Protein AF-A0A3C7W7J6-F1 (afdb_monomer_lite)

Secondary structure (DSSP, 8-state):
----TTS---EEE--GGGS--TTSS--SSHHHHHHHHHHHHTT--EEE----S---GGGTT-TTS-S-SSPPPGGGS-HHHHHHTTSS-HHHHHTSPP--SSS--HHHHHHHHHHHHHHHHHHHHHS---HHHHHHHHHHHHHHHHHHHHHHHHHH--S-GGG--

Structure (mmCIF, N/CA/C/O backbone):
data_AF-A0A3C7W7J6-F1
#
_entry.id   AF-A0A3C7W7J6-F1
#
loop_
_atom_site.group_PDB
_atom_site.id
_atom_site.type_symbol
_atom_site.label_atom_id
_atom_site.label_alt_id
_atom_site.label_comp_id
_atom_site.label_asym_id
_atom_site.label_entity_id
_atom_site.label_seq_id
_atom_site.pdbx_PDB_ins_code
_atom_site.Cartn_x
_atom_site.Cartn_y
_atom_site.Cartn_z
_atom_site.occupancy
_atom_site.B_iso_or_equiv
_atom_site.auth_seq_id
_atom_site.auth_comp_id
_atom_site.auth_asym_id
_atom_site.auth_atom_id
_atom_site.pdbx_PDB_model_num
ATOM 1 N N . MET A 1 1 ? -25.867 -0.445 1.121 1.00 46.78 1 MET A N 1
ATOM 2 C CA . MET A 1 1 ? -26.270 0.416 2.254 1.00 46.78 1 MET A CA 1
ATOM 3 C C . MET A 1 1 ? -26.277 1.854 1.756 1.00 46.78 1 MET A C 1
ATOM 5 O O . MET A 1 1 ? -25.215 2.422 1.562 1.00 46.78 1 MET A O 1
ATOM 9 N N . HIS A 1 2 ? -27.448 2.387 1.417 1.00 53.62 2 HIS A N 1
ATOM 10 C CA . HIS A 1 2 ? -27.607 3.786 1.016 1.00 53.62 2 HIS A CA 1
ATOM 11 C C . HIS A 1 2 ? -27.695 4.598 2.310 1.00 53.62 2 HIS A C 1
ATOM 13 O O . HIS A 1 2 ? -28.608 4.350 3.093 1.00 53.62 2 HIS A O 1
ATOM 19 N N . ILE A 1 3 ? -26.719 5.462 2.596 1.00 57.44 3 ILE A N 1
ATOM 20 C CA . ILE A 1 3 ? -26.813 6.387 3.732 1.00 57.44 3 ILE A CA 1
ATOM 21 C C . ILE A 1 3 ? -27.551 7.615 3.201 1.00 57.44 3 ILE A C 1
ATOM 23 O O . ILE A 1 3 ? -26.987 8.311 2.354 1.00 57.44 3 ILE A O 1
ATOM 27 N N . PRO A 1 4 ? -28.798 7.873 3.626 1.00 61.75 4 PRO A N 1
ATOM 28 C CA . PRO A 1 4 ? -29.495 9.083 3.227 1.00 61.75 4 PRO A CA 1
ATOM 29 C C . PRO A 1 4 ? -28.665 10.282 3.691 1.00 61.75 4 PRO A C 1
ATOM 31 O O . PRO A 1 4 ? -28.288 10.361 4.861 1.00 61.75 4 PRO A O 1
ATOM 34 N N . LEU A 1 5 ? -28.391 11.227 2.791 1.00 66.12 5 LEU A N 1
ATOM 35 C CA . LEU A 1 5 ? -27.679 12.481 3.100 1.00 66.12 5 LEU A CA 1
ATOM 36 C C . LEU A 1 5 ? -28.458 13.395 4.073 1.00 66.12 5 LEU A C 1
ATOM 38 O O . LEU A 1 5 ? -28.013 14.491 4.398 1.00 66.12 5 LEU A O 1
ATOM 42 N N . GLU A 1 6 ? -29.625 12.940 4.518 1.00 73.75 6 GLU A N 1
ATOM 43 C CA . GLU A 1 6 ? -30.561 13.610 5.416 1.00 73.75 6 GLU A CA 1
ATOM 44 C C . GLU A 1 6 ? -30.134 13.485 6.893 1.00 73.75 6 GLU A C 1
ATOM 46 O O . GLU A 1 6 ? -30.484 14.326 7.722 1.00 73.75 6 GLU A O 1
ATOM 51 N N . ASP A 1 7 ? -29.312 12.482 7.222 1.00 84.88 7 ASP A N 1
ATOM 52 C CA . ASP A 1 7 ? -28.781 12.267 8.567 1.00 84.88 7 ASP A CA 1
ATOM 53 C C . ASP A 1 7 ? -27.535 13.124 8.841 1.00 84.88 7 ASP A C 1
ATOM 55 O O . ASP A 1 7 ? -26.533 13.065 8.122 1.00 84.88 7 ASP A O 1
ATOM 59 N N . ARG A 1 8 ? -27.525 13.840 9.974 1.00 90.50 8 ARG A N 1
ATOM 60 C CA . ARG A 1 8 ? -26.301 14.483 10.479 1.00 90.50 8 ARG A CA 1
ATOM 61 C C . ARG A 1 8 ? -25.228 13.428 10.753 1.00 90.50 8 ARG A C 1
ATOM 63 O O . ARG A 1 8 ? -25.444 12.485 11.514 1.00 90.50 8 ARG A O 1
ATOM 70 N N . ALA A 1 9 ? -24.042 13.647 10.203 1.00 92.38 9 ALA A N 1
ATOM 71 C CA . ALA A 1 9 ? -22.903 12.756 10.353 1.00 92.38 9 ALA A CA 1
ATOM 72 C C . ALA A 1 9 ? -21.600 13.548 10.513 1.00 92.38 9 ALA A C 1
ATOM 74 O O . ALA A 1 9 ? -21.488 14.689 10.066 1.00 92.38 9 ALA A O 1
ATOM 75 N N . SER A 1 10 ? -20.614 12.928 11.156 1.00 95.31 10 SER A N 1
ATOM 76 C CA . SER A 1 10 ? -19.256 13.451 11.297 1.00 95.31 10 SER A CA 1
ATOM 77 C C . SER A 1 10 ? -18.241 12.367 10.952 1.00 95.31 10 SER A C 1
ATOM 79 O O . SER A 1 10 ? -18.557 11.172 10.942 1.00 95.31 10 SER A O 1
ATOM 81 N N . GLY A 1 11 ? -17.019 12.788 10.656 1.00 96.56 11 GLY A N 1
ATOM 82 C CA . GLY A 1 11 ? -15.937 11.890 10.304 1.00 96.56 11 GLY A CA 1
ATOM 83 C C . GLY A 1 11 ? -14.574 12.532 10.469 1.00 96.56 11 GLY A C 1
ATOM 84 O O . GLY A 1 11 ? -14.464 13.716 10.787 1.00 96.56 11 GLY A O 1
ATOM 85 N N . VAL A 1 12 ? -13.542 11.730 10.236 1.00 98.31 12 VAL A N 1
ATOM 86 C CA . VAL A 1 12 ? -12.142 12.152 10.303 1.00 98.31 12 VAL A CA 1
ATOM 87 C C . VAL A 1 12 ? -11.491 11.963 8.940 1.00 98.31 12 VAL A C 1
ATOM 89 O O . VAL A 1 12 ? -11.636 10.910 8.321 1.00 98.31 12 VAL A O 1
ATOM 92 N N . LEU A 1 13 ? -10.750 12.977 8.497 1.00 98.50 13 LEU A N 1
ATOM 93 C CA . LEU A 1 13 ? -9.794 12.862 7.401 1.00 98.50 13 LEU A CA 1
ATOM 94 C C . LEU A 1 13 ? -8.435 12.474 7.986 1.00 98.50 13 LEU A C 1
ATOM 96 O O . LEU A 1 13 ? -7.827 13.260 8.710 1.00 98.50 13 LEU A O 1
ATOM 100 N N . LEU A 1 14 ? -7.966 11.270 7.673 1.00 98.31 14 LEU A N 1
ATOM 101 C CA . LEU A 1 14 ? -6.629 10.807 8.041 1.00 98.31 14 LEU A CA 1
ATOM 102 C C . LEU A 1 14 ? -6.167 9.789 7.004 1.00 98.31 14 LEU A C 1
ATOM 104 O 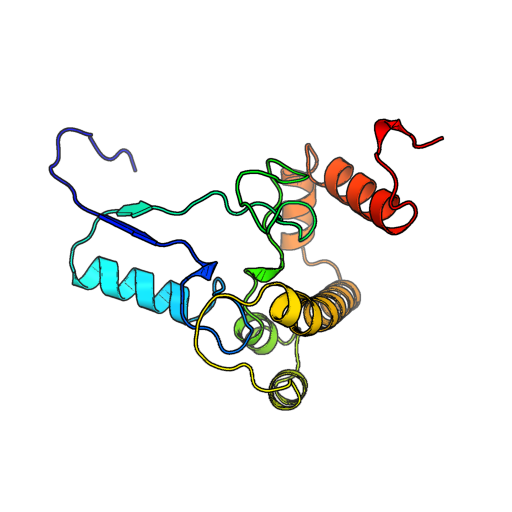O . LEU A 1 14 ? -6.805 8.754 6.843 1.00 98.31 14 LEU A O 1
ATOM 108 N N . HIS A 1 15 ? -5.070 10.059 6.303 1.00 98.44 15 HIS A N 1
ATOM 109 C CA . HIS A 1 15 ? -4.544 9.087 5.350 1.00 98.44 15 HIS A CA 1
ATOM 110 C C . HIS A 1 15 ? -3.866 7.910 6.065 1.00 98.44 15 HIS A C 1
ATOM 112 O O . HIS A 1 15 ? -3.303 8.084 7.146 1.00 98.44 15 HIS A O 1
ATOM 118 N N . ILE A 1 16 ? -3.873 6.727 5.439 1.00 98.38 16 ILE A N 1
ATOM 119 C CA . ILE A 1 16 ? -3.282 5.501 6.002 1.00 98.38 16 ILE A CA 1
ATOM 120 C C . ILE A 1 16 ? -1.801 5.701 6.332 1.00 98.38 16 ILE A C 1
ATOM 122 O O . ILE A 1 16 ? -1.353 5.309 7.401 1.00 98.38 16 ILE A O 1
ATOM 126 N N . THR A 1 17 ? -1.064 6.415 5.479 1.00 97.69 17 THR A N 1
ATOM 127 C CA . THR A 1 17 ? 0.371 6.689 5.678 1.00 97.69 17 THR A CA 1
ATOM 128 C C . THR A 1 17 ? 0.678 7.525 6.922 1.00 97.69 17 THR A C 1
ATOM 130 O O . THR A 1 17 ? 1.831 7.576 7.339 1.00 97.69 17 THR A O 1
ATOM 133 N N . SER A 1 18 ? -0.321 8.196 7.506 1.00 97.19 18 SER A N 1
ATOM 134 C CA . SER A 1 18 ? -0.189 8.981 8.739 1.00 97.19 18 SER A CA 1
ATOM 135 C C . SER A 1 18 ? -0.406 8.156 10.008 1.00 97.19 18 SER A C 1
ATOM 137 O O . SER A 1 18 ? -0.257 8.689 11.107 1.00 97.19 18 SER A O 1
ATOM 139 N N . LEU A 1 19 ? -0.796 6.886 9.881 1.00 97.00 19 LEU A N 1
ATOM 140 C CA . LEU A 1 19 ? -0.891 5.982 11.019 1.00 97.00 19 LEU A CA 1
ATOM 141 C C . LEU A 1 19 ? 0.513 5.610 11.515 1.00 97.00 19 LEU A C 1
ATOM 143 O O . LEU A 1 19 ? 1.439 5.510 10.706 1.00 97.00 19 LEU A O 1
ATOM 147 N N . PRO A 1 20 ? 0.682 5.387 12.829 1.00 94.56 20 PRO A N 1
ATOM 148 C CA . PRO A 1 20 ? 1.947 4.906 13.362 1.00 94.56 20 PRO A CA 1
ATOM 149 C C . PRO A 1 20 ? 2.272 3.539 12.755 1.00 94.56 20 PRO A C 1
ATOM 151 O O . PRO A 1 20 ? 1.392 2.689 12.630 1.00 94.56 20 PRO A O 1
ATOM 154 N N . SER A 1 21 ? 3.525 3.324 12.372 1.00 91.75 21 SER A N 1
ATOM 155 C CA . SER A 1 21 ? 3.998 2.037 11.865 1.00 91.75 21 SER A CA 1
ATOM 156 C C . SER A 1 21 ? 5.507 1.918 12.071 1.00 91.75 21 SER A C 1
ATOM 158 O O . SER A 1 21 ? 6.220 2.900 11.843 1.00 91.75 21 SER A O 1
ATOM 160 N N . PRO A 1 22 ? 6.016 0.734 12.456 1.00 92.31 22 PRO A N 1
ATOM 161 C CA . PRO A 1 22 ? 7.452 0.488 12.552 1.00 92.31 22 PRO A CA 1
ATOM 162 C C . PRO A 1 22 ? 8.116 0.326 11.171 1.00 92.31 22 PRO A C 1
ATOM 164 O O . PRO A 1 22 ? 9.329 0.154 11.089 1.00 92.31 22 PRO A O 1
ATOM 167 N N . TRP A 1 23 ? 7.346 0.396 10.078 1.00 95.06 23 TRP A N 1
ATOM 168 C CA . TRP A 1 23 ? 7.804 0.134 8.709 1.00 95.06 23 TRP A CA 1
ATOM 169 C C . TRP A 1 23 ? 8.010 1.410 7.875 1.00 95.06 23 TRP A C 1
ATOM 171 O O . TRP A 1 23 ? 8.013 1.362 6.645 1.00 95.06 23 TRP A O 1
ATOM 181 N N . GLY A 1 24 ? 8.156 2.562 8.537 1.00 95.06 24 GLY A N 1
ATOM 182 C CA . GLY A 1 24 ? 8.423 3.878 7.937 1.00 95.06 24 GLY A CA 1
ATOM 183 C C . GLY A 1 24 ? 7.205 4.626 7.402 1.00 95.06 24 GLY A C 1
ATOM 184 O O . GLY A 1 24 ? 7.190 5.855 7.437 1.00 95.06 24 GLY A O 1
ATOM 185 N N . VAL A 1 25 ? 6.157 3.919 6.978 1.00 96.75 25 VAL A N 1
ATOM 186 C CA . VAL A 1 25 ? 4.857 4.511 6.630 1.00 96.75 25 VAL A CA 1
ATOM 187 C C . VAL A 1 25 ? 3.722 3.674 7.201 1.00 96.75 25 VAL A C 1
ATOM 189 O O . VAL A 1 25 ? 3.821 2.447 7.251 1.00 96.75 25 VAL A O 1
ATOM 192 N N . GLY A 1 26 ? 2.638 4.338 7.608 1.00 97.81 26 GLY A N 1
ATOM 193 C CA . GLY A 1 26 ? 1.415 3.659 8.024 1.00 97.81 26 GLY A CA 1
ATOM 194 C C . GLY A 1 26 ? 0.861 2.737 6.933 1.00 97.81 26 GLY A C 1
ATOM 195 O O . GLY A 1 26 ? 0.977 3.025 5.740 1.00 97.81 26 GLY A O 1
ATOM 196 N N . ASP A 1 27 ? 0.258 1.629 7.352 1.00 98.06 27 ASP A N 1
ATOM 197 C CA . ASP A 1 27 ? -0.251 0.568 6.482 1.00 98.06 27 ASP A CA 1
ATOM 198 C C . ASP A 1 27 ? -1.638 0.080 6.925 1.00 98.06 27 ASP A C 1
ATOM 200 O O . ASP A 1 27 ? -2.231 0.590 7.879 1.00 98.06 27 ASP A O 1
ATOM 204 N N . LEU A 1 28 ? -2.186 -0.882 6.184 1.00 98.31 28 LEU A N 1
ATOM 205 C CA . LEU A 1 28 ? -3.518 -1.454 6.385 1.00 98.31 28 LEU A CA 1
ATOM 206 C C . LEU A 1 28 ? -3.561 -2.550 7.468 1.00 98.31 28 LEU A C 1
ATOM 208 O O . LEU A 1 28 ? -4.519 -3.322 7.519 1.00 98.31 28 LEU A O 1
ATOM 212 N N . GLY A 1 29 ? -2.557 -2.600 8.347 1.00 97.81 29 GLY A N 1
ATOM 213 C CA . GLY A 1 29 ? -2.470 -3.557 9.444 1.00 97.81 29 GLY A CA 1
ATOM 214 C C . GLY A 1 29 ? -3.258 -3.156 10.690 1.00 97.81 29 GLY A C 1
ATOM 215 O O . GLY A 1 29 ? -4.305 -2.496 10.655 1.00 97.81 29 GLY A O 1
ATOM 216 N N . GLU A 1 30 ? -2.733 -3.556 11.848 1.00 97.50 30 GLU A N 1
ATOM 217 C CA . GLU A 1 30 ? -3.422 -3.407 13.130 1.00 97.50 30 GLU A CA 1
ATOM 218 C C . GLU A 1 30 ? -3.719 -1.948 13.495 1.00 97.50 30 GLU A C 1
ATOM 220 O O . GLU A 1 30 ? -4.779 -1.658 14.047 1.00 97.50 30 GLU A O 1
ATOM 225 N N . GLN A 1 31 ? -2.849 -1.002 13.136 1.00 97.94 31 GLN A N 1
ATOM 226 C CA . GLN A 1 31 ? -3.077 0.414 13.440 1.00 97.94 31 GLN A CA 1
ATOM 227 C C . GLN A 1 31 ? -4.239 1.004 12.628 1.00 97.94 31 GLN A C 1
ATOM 229 O O . GLN A 1 31 ? -5.010 1.806 13.162 1.00 97.94 31 GLN A O 1
ATOM 234 N N . ALA A 1 32 ? -4.456 0.552 11.386 1.00 98.31 32 ALA A N 1
ATOM 235 C CA . ALA A 1 32 ? -5.631 0.932 10.599 1.00 98.31 32 ALA A CA 1
ATOM 236 C C . ALA A 1 32 ? -6.919 0.347 11.193 1.00 98.31 32 ALA A C 1
ATOM 238 O O . ALA A 1 32 ? -7.913 1.062 11.359 1.00 98.31 32 ALA A O 1
ATOM 239 N N . ARG A 1 33 ? -6.892 -0.928 11.604 1.00 98.38 33 ARG A N 1
ATOM 240 C CA . ARG A 1 33 ? -8.026 -1.564 12.296 1.00 98.38 33 ARG A CA 1
ATOM 241 C C . ARG A 1 33 ? -8.320 -0.891 13.639 1.00 98.38 33 ARG A C 1
ATOM 243 O O . ARG A 1 33 ? -9.482 -0.649 13.968 1.00 98.38 33 ARG A O 1
ATOM 250 N N . ALA A 1 34 ? -7.289 -0.527 14.399 1.00 98.38 34 ALA A N 1
ATOM 251 C CA . ALA A 1 34 ? -7.419 0.210 15.650 1.00 98.38 34 ALA A CA 1
ATOM 252 C C . ALA A 1 34 ? -8.009 1.609 15.431 1.00 98.38 34 ALA A C 1
ATOM 254 O O . ALA A 1 34 ? -8.887 2.015 16.194 1.00 98.38 34 ALA A O 1
ATOM 255 N N . MET A 1 35 ? -7.596 2.322 14.377 1.00 98.25 35 MET A N 1
ATOM 256 C CA . MET A 1 35 ? -8.188 3.603 13.986 1.00 98.25 35 MET A CA 1
ATOM 257 C C . MET A 1 35 ? -9.681 3.454 13.673 1.00 98.25 35 MET A C 1
ATOM 259 O O . MET A 1 35 ? -10.495 4.184 14.237 1.00 98.25 35 MET A O 1
ATOM 263 N N . ALA A 1 36 ? -10.067 2.460 12.867 1.00 98.12 36 ALA A N 1
ATOM 264 C CA . ALA A 1 36 ? -11.472 2.191 12.562 1.00 98.12 36 ALA A CA 1
ATOM 265 C C . ALA A 1 36 ? -12.299 1.904 13.831 1.00 98.12 36 ALA A C 1
ATOM 267 O O . ALA A 1 36 ? -13.380 2.470 14.014 1.00 98.12 36 ALA A O 1
ATOM 268 N N . ARG A 1 37 ? -11.767 1.098 14.765 1.00 98.44 37 ARG A N 1
ATOM 269 C CA . ARG A 1 37 ? -12.416 0.844 16.065 1.00 98.44 37 ARG A CA 1
ATOM 270 C C . ARG A 1 37 ? -12.542 2.115 16.912 1.00 98.44 37 ARG A C 1
ATOM 272 O O . ARG A 1 37 ? -13.593 2.333 17.512 1.00 98.44 37 ARG A O 1
ATOM 279 N N . ARG A 1 38 ? -11.517 2.977 16.939 1.00 98.31 38 ARG A N 1
ATOM 280 C CA . ARG A 1 38 ? -11.551 4.274 17.647 1.00 98.31 38 ARG A CA 1
ATOM 281 C C . ARG A 1 38 ? -12.603 5.212 17.061 1.00 98.31 38 ARG A C 1
ATOM 283 O O . ARG A 1 38 ? -13.349 5.823 17.820 1.00 98.31 38 ARG A O 1
ATOM 290 N N . LEU A 1 39 ? -12.701 5.290 15.735 1.00 98.12 39 LEU A N 1
ATOM 291 C CA . LEU A 1 39 ? -13.732 6.074 15.054 1.00 98.12 39 LEU A CA 1
ATOM 292 C C . LEU A 1 39 ? -15.137 5.573 15.402 1.00 98.12 39 LEU A C 1
ATOM 294 O O . LEU A 1 39 ? -15.987 6.379 15.782 1.00 98.12 39 LEU A O 1
ATOM 298 N N . GLY A 1 40 ? -15.351 4.254 15.376 1.00 97.62 40 GLY A N 1
ATOM 299 C CA . GLY A 1 40 ? -16.612 3.638 15.792 1.00 97.62 40 GLY A CA 1
ATOM 300 C C . GLY A 1 40 ? -16.970 3.947 17.250 1.00 97.62 40 GLY A C 1
ATOM 301 O O . GLY A 1 40 ? -18.086 4.386 17.532 1.00 97.62 40 GLY A O 1
ATOM 302 N N . ALA A 1 41 ? -16.014 3.812 18.174 1.00 98.31 41 ALA A N 1
ATOM 303 C CA . ALA A 1 41 ? -16.203 4.152 19.587 1.00 98.31 41 ALA A CA 1
ATOM 304 C C . ALA A 1 41 ? -16.527 5.644 19.796 1.00 98.31 41 ALA A C 1
ATOM 306 O O . ALA A 1 41 ? -17.365 5.992 20.627 1.00 98.31 41 ALA A O 1
ATOM 307 N N . ALA A 1 42 ? -15.923 6.522 18.993 1.00 97.69 42 ALA A N 1
ATOM 308 C CA . ALA A 1 42 ? -16.191 7.958 18.973 1.00 97.69 42 ALA A CA 1
ATOM 309 C C . ALA A 1 42 ? -17.437 8.347 18.151 1.00 97.69 42 ALA A C 1
ATOM 311 O O . ALA A 1 42 ? -17.676 9.538 17.935 1.00 97.69 42 ALA A O 1
ATOM 312 N N . ARG A 1 43 ? -18.222 7.365 17.677 1.00 96.00 43 ARG A N 1
ATOM 313 C CA . ARG A 1 43 ? -19.422 7.540 16.838 1.00 96.00 43 ARG A CA 1
ATOM 314 C C . ARG A 1 43 ? -19.182 8.364 15.566 1.00 96.00 43 ARG A C 1
ATOM 316 O O . ARG A 1 43 ? -20.109 8.983 15.044 1.00 96.00 43 ARG A O 1
ATOM 323 N N . GLN A 1 44 ? -17.951 8.361 15.059 1.00 96.75 44 GLN A N 1
ATOM 324 C CA . GLN A 1 44 ? -17.637 8.916 13.748 1.00 96.75 44 GLN A CA 1
ATOM 325 C C . GLN A 1 44 ? -18.169 7.958 12.681 1.00 96.75 44 GLN A C 1
ATOM 327 O O . GLN A 1 44 ? -17.887 6.762 12.722 1.00 96.75 44 GLN A O 1
ATOM 332 N N . ARG A 1 45 ? -18.964 8.478 11.741 1.00 94.25 45 ARG A N 1
ATOM 333 C CA . ARG A 1 45 ? -19.580 7.681 10.668 1.00 94.25 45 ARG A CA 1
ATOM 334 C C . ARG A 1 45 ? -18.674 7.542 9.447 1.00 94.25 45 ARG A C 1
ATOM 336 O O . ARG A 1 45 ? -18.816 6.573 8.711 1.00 94.25 45 ARG A O 1
ATOM 343 N N . TYR A 1 46 ? -17.762 8.492 9.236 1.00 96.00 46 TYR A N 1
ATOM 344 C CA . TYR A 1 46 ? -16.884 8.508 8.067 1.00 96.00 46 TYR A CA 1
ATOM 345 C C . TYR A 1 46 ? -15.405 8.520 8.445 1.00 96.00 46 TYR A C 1
ATOM 347 O O . TYR A 1 46 ? -14.974 9.240 9.348 1.00 96.00 46 TYR A O 1
ATOM 355 N N . TRP A 1 47 ? -14.624 7.761 7.683 1.00 98.12 47 TRP A N 1
ATOM 356 C CA . TRP A 1 47 ? -13.178 7.888 7.601 1.00 98.12 47 TRP A CA 1
ATOM 357 C C . TRP A 1 47 ? -12.833 8.254 6.164 1.00 98.12 47 TRP A C 1
ATOM 359 O O . TRP A 1 47 ? -12.994 7.444 5.255 1.00 98.12 47 TRP A O 1
ATOM 369 N N . GLN A 1 48 ? -12.413 9.495 5.954 1.00 98.38 48 GLN A N 1
ATOM 370 C CA . GLN A 1 48 ? -11.959 9.947 4.651 1.00 98.38 48 GLN A CA 1
ATOM 371 C C . GLN A 1 48 ? -10.452 9.718 4.523 1.00 98.38 48 GLN A C 1
ATOM 373 O O . GLN A 1 48 ? -9.684 10.024 5.440 1.00 98.38 48 GLN A O 1
ATOM 378 N N . VAL A 1 49 ? -10.040 9.220 3.360 1.00 98.44 49 VAL A N 1
ATOM 379 C CA . VAL A 1 49 ? -8.641 9.031 2.968 1.00 98.44 49 VAL A CA 1
ATOM 380 C C . VAL A 1 49 ? -8.367 9.770 1.655 1.00 98.44 49 VAL A C 1
ATOM 382 O O . VAL A 1 49 ? -9.284 10.062 0.887 1.00 98.44 49 VAL A O 1
ATOM 385 N N . LEU A 1 50 ? -7.099 10.104 1.424 1.00 98.31 50 LEU A N 1
ATOM 386 C CA . LEU A 1 50 ? -6.572 10.494 0.110 1.00 98.31 50 LEU A CA 1
ATOM 387 C C . LEU A 1 50 ? -6.530 9.265 -0.831 1.00 98.31 50 LEU A C 1
ATOM 389 O O . LEU A 1 50 ? -6.770 8.148 -0.361 1.00 98.31 50 LEU A O 1
ATOM 393 N N . PRO A 1 51 ? -6.238 9.433 -2.137 1.00 98.19 51 PRO A N 1
ATOM 394 C CA . PRO A 1 51 ? -6.106 8.298 -3.048 1.00 98.19 51 PRO A CA 1
ATOM 395 C C . PRO A 1 51 ? -5.074 7.272 -2.563 1.00 98.19 51 PRO A C 1
ATOM 397 O O . PRO A 1 51 ? -4.006 7.632 -2.073 1.00 98.19 51 PRO A O 1
ATOM 400 N N . LEU A 1 52 ? -5.395 5.988 -2.729 1.00 98.12 52 LEU A N 1
ATOM 401 C CA . LEU A 1 52 ? -4.573 4.864 -2.263 1.00 98.12 52 LEU A CA 1
ATOM 402 C C . LEU A 1 52 ? -3.609 4.347 -3.338 1.00 98.12 52 LEU A C 1
ATOM 404 O O . LEU A 1 52 ? -3.022 3.277 -3.179 1.00 98.12 52 LEU A O 1
ATOM 408 N N . ASN A 1 53 ? -3.483 5.069 -4.448 1.00 97.88 53 ASN A N 1
ATOM 409 C CA . ASN A 1 53 ? -2.729 4.634 -5.613 1.00 97.88 53 ASN A CA 1
ATOM 410 C C . ASN A 1 53 ? -1.206 4.696 -5.383 1.00 97.88 53 ASN A C 1
ATOM 412 O O . ASN A 1 53 ? -0.750 5.435 -4.503 1.00 97.88 53 ASN A O 1
ATOM 416 N N . PRO A 1 54 ? -0.396 3.938 -6.153 1.00 96.50 54 PRO A N 1
ATOM 417 C CA . PRO A 1 54 ? 1.058 3.975 -6.054 1.00 96.50 54 PRO A CA 1
ATOM 418 C C . PRO A 1 54 ? 1.608 5.393 -6.156 1.00 96.50 54 PRO A C 1
ATOM 420 O O . PRO A 1 54 ? 1.201 6.162 -7.027 1.00 96.50 54 PRO A O 1
ATOM 423 N N . THR A 1 55 ? 2.564 5.711 -5.294 1.00 96.06 55 THR A N 1
ATOM 424 C CA . THR A 1 55 ? 3.278 6.989 -5.286 1.00 96.06 55 THR A CA 1
ATOM 425 C C . THR A 1 5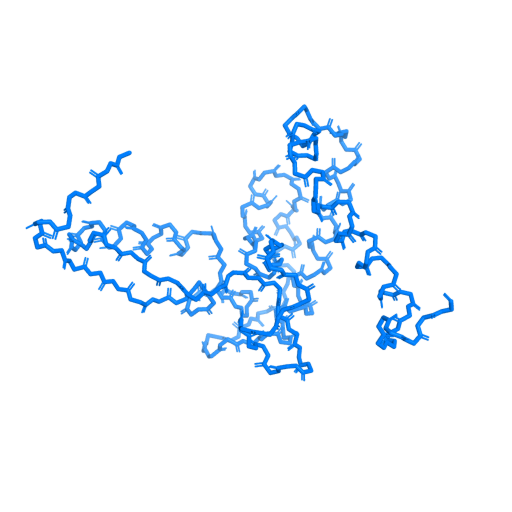5 ? 4.721 6.797 -5.746 1.00 96.06 55 THR A C 1
ATOM 427 O O . THR A 1 55 ? 5.217 5.671 -5.837 1.00 96.06 55 THR A O 1
ATOM 430 N N . SER A 1 56 ? 5.405 7.893 -6.074 1.00 91.75 56 SER A N 1
ATOM 431 C CA . SER A 1 56 ? 6.816 7.852 -6.457 1.00 91.75 56 SER A CA 1
ATOM 432 C C . SER A 1 56 ? 7.599 9.028 -5.889 1.00 91.75 56 SER A C 1
ATOM 434 O O . SER A 1 56 ? 7.061 10.125 -5.714 1.00 91.75 56 SER A O 1
ATOM 436 N N . ASP A 1 57 ? 8.893 8.798 -5.680 1.00 90.50 57 ASP A N 1
ATOM 437 C CA . ASP A 1 57 ? 9.836 9.801 -5.182 1.00 90.50 57 ASP A CA 1
ATOM 438 C C . ASP A 1 57 ? 9.956 10.994 -6.137 1.00 90.50 57 ASP A C 1
ATOM 440 O O . ASP A 1 57 ? 9.893 12.149 -5.723 1.00 90.50 57 ASP A O 1
ATOM 444 N N . ALA A 1 58 ? 9.997 10.715 -7.446 1.00 88.19 58 ALA A N 1
ATOM 445 C CA . ALA A 1 58 ? 10.055 11.729 -8.500 1.00 88.19 58 ALA A CA 1
ATOM 446 C C . ALA A 1 58 ? 8.865 12.707 -8.474 1.00 88.19 58 ALA A C 1
ATOM 448 O O . ALA A 1 58 ? 8.966 13.815 -8.997 1.00 88.19 58 ALA A O 1
ATOM 449 N N . ALA A 1 59 ? 7.749 12.309 -7.858 1.00 89.38 59 ALA A N 1
ATOM 450 C CA . ALA A 1 59 ? 6.551 13.121 -7.686 1.00 89.38 59 ALA A CA 1
ATOM 451 C C . ALA A 1 59 ? 6.316 13.564 -6.230 1.00 89.38 59 ALA A C 1
ATOM 453 O O . ALA A 1 59 ? 5.205 13.967 -5.876 1.00 89.38 59 ALA A O 1
ATOM 454 N N . GLY A 1 60 ? 7.338 13.462 -5.373 1.00 92.69 60 GLY A N 1
ATOM 455 C CA . GLY A 1 60 ? 7.273 13.866 -3.969 1.00 92.69 60 GLY A CA 1
ATOM 456 C C . GLY A 1 60 ? 6.268 13.064 -3.141 1.00 92.69 60 GLY A C 1
ATOM 457 O O . GLY A 1 60 ? 5.682 13.607 -2.209 1.00 92.69 60 GLY A O 1
ATOM 458 N N . GLU A 1 61 ? 6.028 11.801 -3.504 1.00 95.19 61 GLU A N 1
ATOM 459 C CA . GLU A 1 61 ? 5.062 10.911 -2.844 1.00 95.19 61 GLU A CA 1
ATOM 460 C C . GLU A 1 61 ? 3.611 11.408 -2.861 1.00 95.19 61 GLU A C 1
ATOM 462 O O . GLU A 1 61 ? 2.798 11.040 -2.012 1.00 95.19 61 GLU A O 1
ATOM 467 N N . SER A 1 62 ? 3.263 12.252 -3.834 1.00 96.19 62 SER A N 1
ATOM 468 C CA . SER A 1 62 ? 1.904 12.770 -3.960 1.00 96.19 62 SER A CA 1
ATOM 469 C C . SER A 1 62 ? 0.914 11.648 -4.310 1.00 96.19 62 SER A C 1
ATOM 471 O O . SER A 1 62 ? 1.054 11.036 -5.371 1.00 96.19 62 SER A O 1
ATOM 473 N N . PRO A 1 63 ? -0.151 11.421 -3.514 1.00 95.69 63 PRO A N 1
ATOM 474 C CA . PRO A 1 63 ? -1.197 10.451 -3.853 1.00 95.69 63 PRO A CA 1
ATOM 475 C C . PRO A 1 63 ? -2.030 10.882 -5.073 1.00 95.69 63 PRO A C 1
ATOM 477 O O . PRO A 1 63 ? -2.801 10.098 -5.610 1.00 95.69 63 PRO A O 1
ATOM 480 N N . TYR A 1 64 ? -1.868 12.124 -5.536 1.00 96.00 64 TYR A N 1
ATOM 481 C CA . TYR A 1 64 ? -2.520 12.652 -6.735 1.00 96.00 64 TYR A CA 1
ATOM 482 C C . TYR A 1 64 ? -1.650 12.536 -7.993 1.00 96.00 64 TYR A C 1
ATOM 484 O O . TYR A 1 64 ? -2.066 12.968 -9.065 1.00 96.00 64 TYR A O 1
ATOM 492 N N . PHE A 1 65 ? -0.446 11.970 -7.873 1.00 94.56 65 PHE A N 1
ATOM 493 C CA . PHE A 1 65 ? 0.447 11.705 -8.994 1.00 94.56 65 PHE A CA 1
ATOM 494 C C . PHE A 1 65 ? 0.819 10.223 -8.995 1.00 94.56 65 PHE A C 1
ATOM 496 O O . PHE A 1 65 ? 1.795 9.801 -8.372 1.00 94.56 65 PHE A O 1
ATOM 503 N N . SER A 1 66 ? 0.012 9.427 -9.692 1.00 94.00 66 SER A N 1
ATOM 504 C CA . SER A 1 66 ? 0.169 7.977 -9.742 1.00 94.00 66 SER A CA 1
ATOM 505 C C . SER A 1 66 ? 0.302 7.474 -11.178 1.00 94.00 66 SER A C 1
ATOM 507 O O . SER A 1 66 ? -0.369 8.006 -12.065 1.00 94.00 66 SER A O 1
ATOM 509 N N . PRO A 1 67 ? 1.110 6.425 -11.428 1.00 91.44 67 PRO A N 1
ATOM 510 C CA . PRO A 1 67 ? 1.134 5.744 -12.721 1.00 91.44 67 PRO A CA 1
ATOM 511 C C . PRO A 1 67 ? -0.140 4.931 -13.007 1.00 91.44 67 PRO A C 1
ATOM 513 O O . PRO A 1 67 ? -0.278 4.403 -14.105 1.00 91.44 67 PRO A O 1
ATOM 516 N N . SER A 1 68 ? -1.053 4.784 -12.041 1.00 94.00 68 SER A N 1
ATOM 517 C CA . SER A 1 68 ? -2.305 4.045 -12.214 1.00 94.00 68 SER A CA 1
ATOM 518 C C . SER A 1 68 ? -3.433 4.671 -11.402 1.00 94.00 68 SER A C 1
ATOM 520 O O . SER A 1 68 ? -3.241 5.053 -10.252 1.00 94.00 68 SER A O 1
ATOM 522 N N . SER A 1 69 ? -4.633 4.736 -11.978 1.00 93.94 69 SER A N 1
ATOM 523 C CA . SER A 1 69 ? -5.847 5.175 -11.278 1.00 93.94 69 SER A CA 1
ATOM 524 C C . SER A 1 69 ? -6.554 4.047 -10.517 1.00 93.94 69 SER A C 1
ATOM 526 O O . SER A 1 69 ? -7.476 4.326 -9.751 1.00 93.94 69 SER A O 1
ATOM 528 N N . ARG A 1 70 ? -6.137 2.784 -10.703 1.00 96.44 70 ARG A N 1
ATOM 529 C CA . ARG A 1 70 ? -6.806 1.594 -10.136 1.00 96.44 70 ARG A CA 1
ATOM 530 C C . ARG A 1 70 ? -5.932 0.778 -9.189 1.00 96.44 70 ARG A C 1
ATOM 532 O O . ARG A 1 70 ? -6.449 0.230 -8.222 1.00 96.44 70 ARG A O 1
ATOM 539 N N . ALA A 1 71 ? -4.622 0.731 -9.423 1.00 97.44 71 ALA A N 1
ATOM 540 C CA . ALA A 1 71 ? -3.709 -0.014 -8.562 1.00 97.44 71 ALA A CA 1
ATOM 541 C C . ALA A 1 71 ? -3.658 0.581 -7.149 1.00 97.44 71 ALA A C 1
ATOM 543 O O . ALA A 1 71 ? -3.815 1.793 -6.983 1.00 97.44 71 ALA A O 1
ATOM 544 N N . GLY A 1 72 ? -3.391 -0.260 -6.148 1.00 97.50 72 GLY A N 1
ATOM 545 C CA . GLY A 1 72 ? -3.105 0.157 -4.774 1.00 97.50 72 GLY A CA 1
ATOM 546 C C . GLY A 1 72 ? -1.603 0.310 -4.526 1.00 97.50 72 GLY A C 1
ATOM 547 O O . GLY A 1 72 ? -0.794 -0.373 -5.148 1.00 97.50 72 GLY A O 1
ATOM 548 N N . ASN A 1 73 ? -1.216 1.204 -3.617 1.00 97.81 73 ASN A N 1
ATOM 549 C CA . ASN A 1 73 ? 0.176 1.420 -3.232 1.00 97.81 73 ASN A CA 1
ATOM 550 C C . ASN A 1 73 ? 0.702 0.236 -2.394 1.00 97.81 73 ASN A C 1
ATOM 552 O O . ASN A 1 73 ? 0.235 0.056 -1.264 1.00 97.81 73 ASN A O 1
ATOM 556 N N . PRO A 1 74 ? 1.706 -0.528 -2.872 1.00 97.44 74 PRO A N 1
ATOM 557 C CA . PRO A 1 74 ? 2.230 -1.687 -2.145 1.00 97.44 74 PRO A CA 1
ATOM 558 C C . PRO A 1 74 ? 2.781 -1.349 -0.757 1.00 97.44 74 PRO A C 1
ATOM 560 O O . PRO A 1 74 ? 2.770 -2.189 0.137 1.00 97.44 74 PRO A O 1
ATOM 563 N N . LEU A 1 75 ? 3.222 -0.105 -0.530 1.00 97.69 75 LEU A N 1
ATOM 564 C CA . LEU A 1 75 ? 3.735 0.324 0.774 1.00 97.69 75 LEU A CA 1
ATOM 565 C C . LEU A 1 75 ? 2.663 0.326 1.876 1.00 97.69 75 LEU A C 1
ATOM 567 O O . LEU A 1 75 ? 3.013 0.342 3.057 1.00 97.69 75 LEU A O 1
ATOM 571 N N . LEU A 1 76 ? 1.379 0.265 1.507 1.00 98.44 76 LEU A N 1
ATOM 572 C CA . LEU A 1 76 ? 0.255 0.172 2.439 1.00 98.44 76 L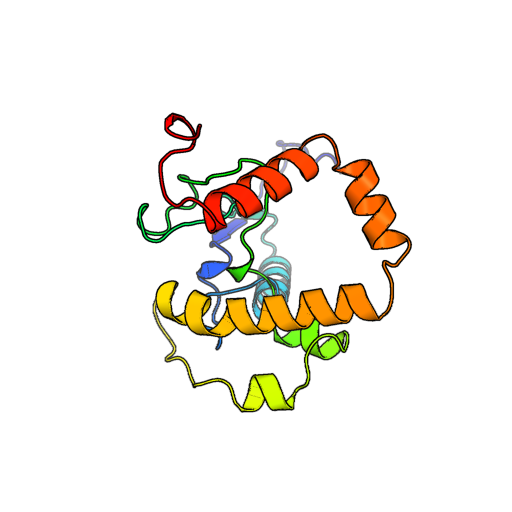EU A CA 1
ATOM 573 C C . LEU A 1 76 ? -0.060 -1.265 2.877 1.00 98.44 76 LEU A C 1
ATOM 575 O O . LEU A 1 76 ? -0.944 -1.451 3.708 1.00 98.44 76 LEU A O 1
ATOM 579 N N . LEU A 1 77 ? 0.632 -2.281 2.355 1.00 98.31 77 LEU A N 1
ATOM 580 C CA . LEU A 1 77 ? 0.484 -3.662 2.822 1.00 98.31 77 LEU A CA 1
ATOM 581 C C . LEU A 1 77 ? 1.122 -3.830 4.210 1.00 98.31 77 LEU A C 1
ATOM 583 O O . LEU A 1 77 ? 2.221 -3.323 4.451 1.00 98.31 77 LEU A O 1
ATOM 587 N N . SER A 1 78 ? 0.451 -4.534 5.125 1.00 98.00 78 SER A N 1
ATOM 588 C CA . SER A 1 78 ? 1.013 -4.855 6.444 1.00 98.00 78 SER A CA 1
ATOM 589 C C . SER A 1 78 ? 1.939 -6.059 6.340 1.00 98.00 78 SER A C 1
ATOM 591 O O . SER A 1 78 ? 1.542 -7.129 5.883 1.00 98.00 78 SER A O 1
ATOM 593 N N . LEU A 1 79 ? 3.184 -5.882 6.782 1.00 97.69 79 LEU A N 1
ATOM 594 C CA . LEU A 1 79 ? 4.143 -6.979 6.834 1.00 97.69 79 LEU A CA 1
ATOM 595 C C . LEU A 1 79 ? 3.817 -7.959 7.970 1.00 97.69 79 LEU A C 1
ATOM 597 O O . LEU A 1 79 ? 4.104 -9.147 7.839 1.00 97.69 79 LEU A O 1
ATOM 601 N N . GLU A 1 80 ? 3.208 -7.487 9.066 1.00 97.25 80 GLU A N 1
ATOM 602 C CA . GLU A 1 80 ? 2.755 -8.371 10.142 1.00 97.25 80 GLU A CA 1
ATOM 603 C C . GLU A 1 80 ? 1.610 -9.279 9.696 1.00 97.25 80 GLU A C 1
ATOM 605 O O . GLU A 1 80 ? 1.641 -10.464 10.020 1.00 97.25 80 GLU A O 1
ATOM 610 N N . ASP A 1 81 ? 0.642 -8.758 8.936 1.00 97.75 81 ASP A N 1
ATOM 611 C CA . ASP A 1 81 ? -0.460 -9.573 8.413 1.00 97.75 81 ASP A CA 1
ATOM 612 C C . ASP A 1 81 ? 0.076 -10.638 7.438 1.00 97.75 81 ASP A C 1
ATOM 614 O O . ASP A 1 81 ? -0.233 -11.815 7.588 1.00 97.75 81 ASP A O 1
ATOM 618 N N . LEU A 1 82 ? 0.999 -10.273 6.536 1.00 97.38 82 LEU A N 1
ATOM 619 C CA . LEU A 1 82 ? 1.664 -11.244 5.653 1.00 97.38 82 LEU A CA 1
ATOM 620 C C . LEU A 1 82 ? 2.447 -12.320 6.422 1.00 97.38 82 LEU A C 1
ATOM 622 O O . LEU A 1 82 ? 2.564 -13.453 5.957 1.00 97.38 82 LEU A O 1
ATOM 626 N N . ALA A 1 83 ? 3.005 -11.991 7.589 1.00 97.25 83 ALA A N 1
ATOM 627 C CA . ALA A 1 83 ? 3.646 -12.988 8.440 1.00 97.25 83 ALA A CA 1
ATOM 628 C C . ALA A 1 83 ? 2.635 -13.876 9.173 1.00 97.25 83 ALA A C 1
ATOM 630 O O . ALA A 1 83 ? 2.886 -15.068 9.346 1.00 97.25 83 ALA A O 1
ATOM 631 N N . ALA A 1 84 ? 1.494 -13.319 9.587 1.00 96.81 84 ALA A N 1
ATOM 632 C CA . ALA A 1 84 ? 0.396 -14.086 10.168 1.00 96.81 84 ALA A CA 1
ATOM 633 C C . ALA A 1 84 ? -0.203 -15.079 9.157 1.00 96.81 84 ALA A C 1
ATOM 635 O O . ALA A 1 84 ? -0.541 -16.198 9.539 1.00 96.81 84 ALA A O 1
ATOM 636 N N . ASP A 1 85 ? -0.234 -14.703 7.877 1.00 94.31 85 ASP A N 1
ATOM 637 C CA . ASP A 1 85 ? -0.670 -15.548 6.760 1.00 94.31 85 ASP A CA 1
ATOM 638 C C . ASP A 1 85 ? 0.404 -16.561 6.308 1.00 94.31 85 ASP A C 1
ATOM 640 O O . ASP A 1 85 ? 0.181 -17.348 5.393 1.00 94.31 85 ASP A O 1
ATOM 644 N N . GLY A 1 86 ? 1.587 -16.567 6.935 1.00 95.00 86 GLY A N 1
ATOM 645 C CA . GLY A 1 86 ? 2.675 -17.502 6.625 1.00 95.00 86 GLY A CA 1
ATOM 646 C C . GLY A 1 86 ? 3.500 -17.155 5.379 1.00 95.00 86 GLY A C 1
ATOM 647 O O . GLY A 1 86 ? 4.460 -17.861 5.069 1.00 95.00 86 GLY A O 1
ATOM 648 N N . LEU A 1 87 ? 3.198 -16.045 4.700 1.00 95.75 87 LEU A N 1
ATOM 649 C CA . LEU A 1 87 ? 3.945 -15.566 3.530 1.00 95.75 87 LEU A CA 1
ATOM 650 C C . LEU A 1 87 ? 5.278 -14.914 3.920 1.00 95.75 87 LEU A C 1
ATOM 652 O O . LEU A 1 87 ? 6.241 -14.911 3.149 1.00 95.75 87 LEU A O 1
ATOM 656 N N . LEU A 1 88 ? 5.372 -14.394 5.143 1.00 97.12 88 LEU A N 1
ATOM 657 C CA . LEU A 1 88 ? 6.613 -13.915 5.748 1.00 97.12 88 LEU A CA 1
ATOM 658 C C . LEU A 1 88 ? 6.924 -14.667 7.039 1.00 97.12 88 LEU A C 1
ATOM 660 O O . LEU A 1 88 ? 6.043 -15.101 7.773 1.00 97.12 88 LEU A O 1
ATOM 664 N N . ARG A 1 89 ? 8.210 -14.797 7.363 1.00 95.75 89 ARG A N 1
ATOM 665 C CA . ARG A 1 89 ? 8.643 -15.366 8.641 1.00 95.75 89 ARG A CA 1
ATOM 666 C C . ARG A 1 89 ? 8.795 -14.247 9.659 1.00 95.75 89 ARG A C 1
ATOM 668 O O . ARG A 1 89 ? 9.397 -13.217 9.370 1.00 95.75 89 ARG A O 1
ATOM 675 N N . THR A 1 90 ? 8.391 -14.487 10.904 1.00 94.06 90 THR A N 1
ATOM 676 C CA . THR A 1 90 ? 8.595 -13.530 12.009 1.00 94.06 90 THR A CA 1
ATOM 677 C C . THR A 1 90 ? 10.066 -13.133 12.180 1.00 94.06 90 THR A C 1
ATOM 679 O O . THR A 1 90 ? 10.364 -11.994 12.525 1.00 94.06 90 THR A O 1
ATOM 682 N N . ALA A 1 91 ? 11.002 -14.041 11.883 1.00 94.44 91 ALA A N 1
ATOM 683 C CA . ALA A 1 91 ? 12.436 -13.753 11.914 1.00 94.44 91 ALA A CA 1
ATOM 684 C C . ALA A 1 91 ? 12.869 -12.698 10.875 1.00 94.44 91 ALA A C 1
ATOM 686 O O . ALA A 1 91 ? 13.807 -11.950 11.129 1.00 94.44 91 ALA A O 1
ATOM 687 N N . GLU A 1 92 ? 12.188 -12.616 9.729 1.00 93.88 92 GLU A N 1
ATOM 688 C CA . GLU A 1 92 ? 12.465 -11.607 8.695 1.00 93.88 92 GLU A CA 1
ATOM 689 C C . GLU A 1 92 ? 12.019 -10.219 9.154 1.00 93.88 92 GLU A C 1
ATOM 691 O O . GLU A 1 92 ? 12.736 -9.245 8.943 1.00 93.88 92 GLU A O 1
ATOM 696 N N . LEU A 1 93 ? 10.887 -10.144 9.861 1.00 93.44 93 LEU A N 1
ATOM 697 C CA . LEU A 1 93 ? 10.423 -8.916 10.508 1.00 93.44 93 LEU A CA 1
ATOM 698 C C . LEU A 1 93 ? 11.359 -8.491 11.644 1.00 93.44 93 LEU A C 1
ATOM 700 O O . LEU A 1 93 ? 11.709 -7.322 11.750 1.00 93.44 93 LEU A O 1
ATOM 704 N N . ALA A 1 94 ? 11.802 -9.440 12.473 1.00 92.06 94 ALA A N 1
ATOM 705 C CA . ALA A 1 94 ? 12.691 -9.163 13.601 1.00 92.06 94 ALA A CA 1
ATOM 706 C C . ALA A 1 94 ? 14.096 -8.705 13.169 1.00 92.06 94 ALA A C 1
ATOM 708 O O . ALA A 1 94 ? 14.760 -7.981 13.907 1.00 92.06 94 ALA A O 1
ATOM 709 N N . ALA A 1 95 ? 14.554 -9.131 11.989 1.00 92.00 95 ALA A N 1
ATOM 710 C CA . ALA A 1 95 ? 15.830 -8.712 11.413 1.00 92.00 95 ALA A CA 1
ATOM 711 C C . ALA A 1 95 ? 15.759 -7.345 10.711 1.00 92.00 95 ALA A C 1
ATOM 713 O O . ALA A 1 95 ? 16.801 -6.789 10.350 1.00 92.00 95 ALA A O 1
ATOM 714 N N . ALA A 1 96 ? 14.557 -6.808 10.486 1.00 87.38 96 ALA A N 1
ATOM 715 C CA . ALA A 1 96 ? 14.395 -5.532 9.819 1.00 87.38 96 ALA A CA 1
ATOM 716 C C . ALA A 1 96 ? 14.959 -4.386 10.682 1.00 87.38 96 ALA A C 1
ATOM 718 O O . ALA A 1 96 ? 14.780 -4.376 11.904 1.00 87.38 96 ALA A O 1
ATOM 719 N N . PRO A 1 97 ? 15.631 -3.392 10.074 1.00 87.31 97 PRO A N 1
ATOM 720 C CA . PRO A 1 97 ? 16.128 -2.242 10.812 1.00 87.31 97 PRO A CA 1
ATOM 721 C C . PRO A 1 97 ? 14.990 -1.483 11.494 1.00 87.31 97 PRO A C 1
ATOM 723 O O . PRO A 1 97 ? 13.958 -1.232 10.872 1.00 87.31 97 PRO A O 1
ATOM 726 N N . ALA A 1 98 ? 15.223 -1.032 12.727 1.00 83.75 98 ALA A N 1
ATOM 727 C CA . ALA A 1 98 ? 14.300 -0.121 13.387 1.00 83.75 98 ALA A CA 1
ATOM 728 C C . ALA A 1 98 ? 14.100 1.151 12.545 1.00 83.75 98 ALA A C 1
ATOM 730 O O . ALA A 1 98 ? 15.025 1.648 11.878 1.00 83.75 98 ALA A O 1
ATOM 731 N N . VAL A 1 99 ? 12.877 1.669 12.592 1.00 87.19 99 VAL A N 1
ATOM 732 C CA . VAL A 1 99 ? 12.512 2.957 12.015 1.00 87.19 99 VAL A CA 1
ATOM 733 C C . VAL A 1 99 ? 12.069 3.868 13.147 1.00 87.19 99 VAL A C 1
ATOM 735 O O . VAL A 1 99 ? 11.312 3.453 14.023 1.00 87.19 99 VAL A O 1
ATOM 738 N N . GLU A 1 100 ? 12.594 5.089 13.156 1.00 84.19 100 GLU A N 1
ATOM 739 C CA . GLU A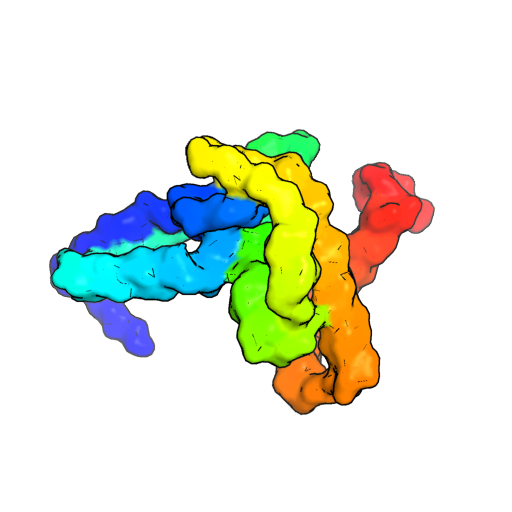 1 100 ? 12.224 6.083 14.156 1.00 84.19 100 GLU A CA 1
ATOM 740 C C . GLU A 1 100 ? 10.759 6.489 13.978 1.00 84.19 100 GLU A C 1
ATOM 742 O O . GLU A 1 100 ? 10.280 6.684 12.858 1.00 84.19 100 GLU A O 1
ATOM 747 N N . GLU A 1 101 ? 10.042 6.630 15.091 1.00 82.31 101 GLU A N 1
ATOM 748 C CA . GLU A 1 101 ? 8.692 7.179 15.066 1.00 82.31 101 GLU A CA 1
ATOM 749 C C . GLU A 1 101 ? 8.733 8.646 14.625 1.00 82.31 101 GLU A C 1
ATOM 751 O O . GLU A 1 101 ? 9.536 9.442 15.116 1.00 82.31 101 GLU A O 1
ATOM 756 N N . GLY A 1 102 ? 7.843 9.035 13.713 1.00 90.00 102 GLY A N 1
ATOM 757 C CA . GLY A 1 102 ? 7.808 10.411 13.240 1.00 90.00 102 GLY A CA 1
ATOM 758 C C . GLY A 1 102 ? 7.042 10.593 11.941 1.00 90.00 102 GLY A C 1
ATOM 759 O O . GLY A 1 102 ? 5.967 10.031 11.736 1.00 90.00 102 GL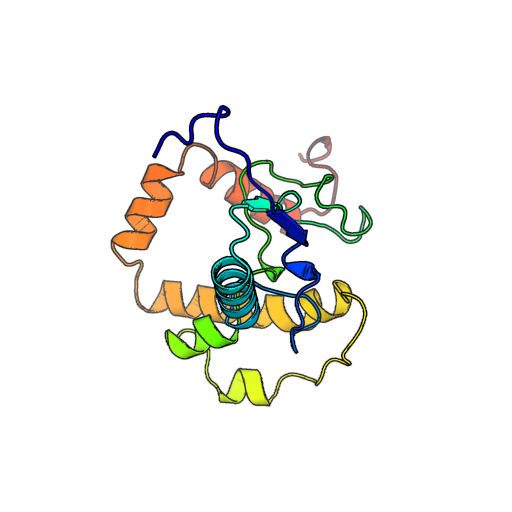Y A O 1
ATOM 760 N N . ARG A 1 103 ? 7.579 11.453 11.069 1.00 93.44 103 ARG A N 1
ATOM 761 C CA . ARG A 1 103 ? 6.996 11.699 9.745 1.00 93.44 103 ARG A CA 1
ATOM 762 C C . ARG A 1 103 ? 7.178 10.460 8.870 1.00 93.44 103 ARG A C 1
ATOM 764 O O . ARG A 1 103 ? 8.184 9.772 8.983 1.00 93.44 103 ARG A O 1
ATOM 771 N N . ALA A 1 104 ? 6.225 10.240 7.968 1.00 94.69 104 ALA A N 1
ATOM 772 C CA . ALA A 1 104 ? 6.301 9.184 6.968 1.00 94.69 104 ALA A CA 1
ATOM 773 C C . ALA A 1 104 ? 7.618 9.272 6.174 1.00 94.69 104 ALA A C 1
ATOM 775 O O . ALA A 1 104 ? 7.876 10.285 5.518 1.00 94.69 104 ALA A O 1
ATOM 776 N N . ASP A 1 105 ? 8.417 8.207 6.224 1.00 95.00 105 ASP A N 1
ATOM 777 C CA . ASP A 1 105 ? 9.665 8.056 5.475 1.00 95.00 105 ASP A CA 1
ATOM 778 C C . ASP A 1 105 ? 9.463 7.012 4.370 1.00 95.00 105 ASP A C 1
ATOM 780 O O . ASP A 1 105 ? 9.658 5.806 4.547 1.00 95.00 105 ASP A O 1
ATOM 784 N N . PHE A 1 106 ? 9.029 7.492 3.205 1.00 95.94 106 PHE A N 1
ATOM 785 C CA . PHE A 1 106 ? 8.749 6.647 2.046 1.00 95.94 106 PHE A CA 1
ATOM 786 C C . PHE A 1 106 ? 10.006 6.001 1.457 1.00 95.94 106 PHE A C 1
ATOM 788 O O . PHE A 1 106 ? 9.926 4.894 0.922 1.00 95.94 106 PHE A O 1
ATOM 795 N N . ALA A 1 107 ? 11.168 6.652 1.565 1.00 94.75 107 ALA A N 1
ATOM 796 C CA . ALA A 1 107 ? 12.426 6.092 1.087 1.00 94.75 107 ALA A CA 1
ATOM 797 C C . ALA A 1 107 ? 12.826 4.883 1.941 1.00 94.75 107 ALA A C 1
ATOM 799 O O . ALA A 1 107 ? 13.113 3.807 1.405 1.00 94.75 107 ALA A O 1
ATOM 800 N N . ARG A 1 108 ? 12.756 5.025 3.270 1.00 94.38 108 ARG A N 1
ATOM 801 C CA . ARG A 1 108 ? 12.987 3.929 4.215 1.00 94.38 108 ARG A CA 1
ATOM 802 C C . ARG A 1 108 ? 11.952 2.823 4.059 1.00 94.38 108 ARG A C 1
ATOM 804 O O . ARG A 1 108 ? 12.333 1.656 4.007 1.00 94.38 108 ARG A O 1
ATOM 811 N N . ALA A 1 109 ? 10.675 3.177 3.918 1.00 95.81 109 ALA A N 1
ATOM 812 C CA . ALA A 1 109 ? 9.611 2.207 3.693 1.00 95.81 109 ALA A CA 1
ATOM 813 C C . ALA A 1 109 ? 9.818 1.412 2.400 1.00 95.81 109 ALA A C 1
ATOM 815 O O . ALA A 1 109 ? 9.681 0.195 2.419 1.00 95.81 109 ALA A O 1
ATOM 816 N N . ARG A 1 110 ? 10.214 2.042 1.286 1.00 95.75 110 ARG A N 1
ATOM 817 C CA . ARG A 1 110 ? 10.555 1.305 0.056 1.00 95.75 110 ARG A CA 1
ATOM 818 C C . ARG A 1 110 ? 11.710 0.338 0.265 1.00 95.75 110 ARG A C 1
ATOM 820 O O . ARG A 1 110 ? 11.591 -0.825 -0.108 1.00 95.75 110 ARG A O 1
ATOM 827 N N . ALA A 1 111 ? 12.802 0.817 0.859 1.00 95.00 111 ALA A N 1
ATOM 828 C CA . ALA A 1 111 ? 14.002 0.016 1.075 1.00 95.00 111 ALA A CA 1
ATOM 829 C C . ALA A 1 111 ? 13.742 -1.203 1.976 1.00 95.00 111 ALA A C 1
ATOM 831 O O . ALA A 1 111 ? 14.361 -2.245 1.786 1.00 95.00 111 ALA A O 1
ATOM 832 N N . LEU A 1 112 ? 12.826 -1.072 2.940 1.00 95.12 112 LEU A N 1
ATOM 833 C CA . LEU A 1 112 ? 12.499 -2.119 3.904 1.00 95.12 112 LEU A CA 1
ATOM 834 C C . LEU A 1 112 ? 11.379 -3.038 3.392 1.00 95.12 112 LEU A C 1
ATOM 836 O O . LEU A 1 112 ? 11.534 -4.257 3.380 1.00 95.12 112 LEU A O 1
ATOM 840 N N . LYS A 1 113 ? 10.255 -2.466 2.946 1.00 97.31 113 LYS A N 1
ATOM 841 C CA . LYS A 1 113 ? 9.042 -3.223 2.611 1.00 97.31 113 LYS A CA 1
ATOM 842 C C . LYS A 1 113 ? 9.143 -3.917 1.256 1.00 97.31 113 LYS A C 1
ATOM 844 O O . LYS A 1 113 ? 8.769 -5.078 1.176 1.00 97.31 113 LYS A O 1
ATOM 849 N N . LEU A 1 114 ? 9.646 -3.268 0.200 1.00 96.50 114 LEU A N 1
ATOM 850 C CA . LEU A 1 114 ? 9.587 -3.854 -1.152 1.00 96.50 114 LEU A CA 1
ATOM 851 C C . LEU A 1 114 ? 10.319 -5.204 -1.281 1.00 96.50 114 LEU A C 1
ATOM 853 O O . LEU A 1 114 ? 9.724 -6.112 -1.858 1.00 96.50 114 LEU A O 1
ATOM 857 N N . PRO A 1 115 ? 11.532 -5.407 -0.721 1.00 96.75 115 PRO A N 1
ATOM 858 C CA . PRO A 1 115 ? 12.184 -6.719 -0.768 1.00 96.75 115 PRO A CA 1
ATOM 859 C C . PRO A 1 115 ? 11.391 -7.816 -0.043 1.00 96.75 115 PRO A C 1
ATOM 861 O O . PRO A 1 115 ? 11.332 -8.950 -0.510 1.00 96.75 115 PRO A O 1
ATOM 864 N N . LEU A 1 116 ? 10.752 -7.481 1.083 1.00 97.56 116 LEU A N 1
ATOM 865 C CA . LEU A 1 116 ? 9.920 -8.421 1.837 1.00 97.56 116 LEU A CA 1
ATOM 866 C C . LEU A 1 116 ? 8.621 -8.739 1.090 1.00 97.56 116 LEU A C 1
ATOM 868 O O . LEU A 1 116 ? 8.237 -9.898 0.999 1.00 97.56 116 LEU A O 1
ATOM 872 N N . LEU A 1 117 ? 7.974 -7.732 0.504 1.00 97.56 117 LEU A N 1
ATOM 873 C CA . LEU A 1 117 ? 6.773 -7.921 -0.311 1.00 97.56 117 LEU A CA 1
ATOM 874 C C . LEU A 1 117 ? 7.057 -8.784 -1.544 1.00 97.56 117 LEU A C 1
ATOM 876 O O . LEU A 1 117 ? 6.249 -9.644 -1.878 1.00 97.56 117 LEU A O 1
ATOM 880 N N . GLN A 1 118 ? 8.222 -8.608 -2.173 1.00 96.94 118 GLN A N 1
ATOM 881 C CA . GLN A 1 118 ? 8.669 -9.465 -3.268 1.00 96.94 118 GLN A CA 1
ATOM 882 C C . GLN A 1 118 ? 8.835 -10.921 -2.805 1.00 96.94 118 GLN A C 1
ATOM 884 O O . GLN A 1 118 ? 8.297 -11.826 -3.436 1.00 96.94 118 GLN A O 1
ATOM 889 N N . ALA A 1 119 ? 9.503 -11.154 -1.669 1.00 96.56 119 ALA A N 1
ATOM 890 C CA . ALA A 1 119 ? 9.662 -12.500 -1.114 1.00 96.56 119 ALA A CA 1
ATOM 891 C C . ALA A 1 119 ? 8.318 -13.150 -0.731 1.00 96.56 119 ALA A C 1
ATOM 893 O O . ALA A 1 119 ? 8.138 -14.353 -0.914 1.00 96.56 119 ALA A O 1
ATOM 894 N N . ALA A 1 120 ? 7.369 -12.364 -0.212 1.00 96.44 120 ALA A N 1
ATOM 895 C CA . ALA A 1 120 ? 6.015 -12.824 0.085 1.00 96.44 120 ALA A CA 1
ATOM 896 C C . ALA A 1 120 ? 5.262 -13.225 -1.194 1.00 96.44 120 ALA A C 1
ATOM 898 O O . ALA A 1 120 ? 4.660 -14.294 -1.233 1.00 96.44 120 ALA A O 1
ATOM 899 N N . ALA A 1 121 ? 5.347 -12.408 -2.249 1.00 95.25 121 ALA A N 1
ATOM 900 C CA . ALA A 1 121 ? 4.732 -12.697 -3.544 1.00 95.25 121 ALA A CA 1
ATOM 901 C C . ALA A 1 121 ? 5.325 -13.955 -4.204 1.00 95.25 121 ALA A C 1
ATOM 903 O O . ALA A 1 121 ? 4.588 -14.766 -4.754 1.00 95.25 121 ALA A O 1
ATOM 904 N N . GLU A 1 122 ? 6.642 -14.159 -4.111 1.00 95.00 122 GLU A N 1
ATOM 905 C CA . GLU A 1 122 ? 7.308 -15.361 -4.631 1.00 95.00 122 GLU A CA 1
ATOM 906 C C . GLU A 1 122 ? 6.867 -16.635 -3.905 1.00 95.00 122 GLU A C 1
ATOM 908 O O . GLU A 1 122 ? 6.653 -17.663 -4.543 1.00 95.00 122 GLU A O 1
ATOM 913 N N . ARG A 1 123 ? 6.698 -16.578 -2.579 1.00 94.44 123 ARG A N 1
ATOM 914 C CA . ARG A 1 123 ? 6.185 -17.712 -1.790 1.00 94.44 123 ARG A CA 1
ATOM 915 C C . ARG A 1 123 ? 4.730 -18.004 -2.101 1.00 94.44 123 ARG A C 1
ATOM 917 O O . ARG A 1 123 ? 4.389 -19.162 -2.299 1.00 94.44 123 ARG A O 1
ATOM 924 N N . PHE A 1 124 ? 3.918 -16.954 -2.202 1.00 93.56 124 PHE A N 1
ATOM 925 C CA . PHE A 1 124 ? 2.526 -17.065 -2.615 1.00 93.56 124 PHE A CA 1
ATOM 926 C C . PHE A 1 124 ? 2.410 -17.775 -3.974 1.00 93.56 124 PHE A C 1
ATOM 928 O O . PHE A 1 124 ? 1.677 -18.748 -4.100 1.00 93.56 124 PHE A O 1
ATOM 935 N N . ALA A 1 125 ? 3.212 -17.363 -4.961 1.00 90.56 125 ALA A N 1
ATOM 936 C CA . ALA A 1 125 ? 3.231 -17.995 -6.279 1.00 90.56 125 ALA A CA 1
ATOM 937 C C . ALA A 1 125 ? 3.753 -19.449 -6.256 1.00 90.56 125 ALA A C 1
ATOM 939 O O . ALA A 1 125 ? 3.346 -20.265 -7.082 1.00 90.56 125 ALA A O 1
ATOM 940 N N . ALA A 1 126 ? 4.665 -19.787 -5.336 1.00 89.75 126 ALA A N 1
ATOM 941 C CA . ALA A 1 126 ? 5.247 -21.126 -5.231 1.00 89.75 126 ALA A CA 1
ATOM 942 C C . ALA A 1 126 ? 4.302 -22.156 -4.589 1.00 89.75 126 ALA A C 1
ATOM 944 O O . ALA A 1 126 ? 4.319 -23.318 -4.996 1.00 89.75 126 ALA A O 1
ATOM 945 N N . ASP A 1 127 ? 3.476 -21.736 -3.624 1.00 81.88 127 ASP A N 1
ATOM 946 C CA . ASP A 1 127 ? 2.462 -22.590 -2.984 1.00 81.88 127 ASP A CA 1
ATOM 947 C C . ASP A 1 127 ? 1.238 -22.854 -3.888 1.00 81.88 127 ASP A C 1
ATOM 949 O O . ASP A 1 127 ? 0.392 -23.693 -3.572 1.00 81.88 127 ASP A O 1
ATOM 953 N N . GLY A 1 128 ? 1.211 -22.224 -5.067 1.00 65.44 128 GLY A N 1
ATOM 954 C CA . GLY A 1 128 ? 0.196 -22.383 -6.099 1.00 65.44 128 GLY A CA 1
ATOM 955 C C . GLY A 1 128 ? -0.871 -21.300 -6.006 1.00 65.44 128 GLY A C 1
ATOM 956 O O . GLY A 1 128 ? -1.417 -21.047 -4.936 1.00 65.44 128 GLY A O 1
ATOM 957 N N . ASP A 1 129 ? -1.178 -20.680 -7.149 1.00 69.44 129 ASP A N 1
ATOM 958 C CA . ASP A 1 129 ? -2.244 -19.686 -7.279 1.00 69.44 129 ASP A CA 1
ATOM 959 C C . ASP A 1 129 ? -3.567 -20.250 -6.742 1.00 69.44 129 ASP A C 1
ATOM 961 O O . ASP A 1 129 ? -4.198 -21.106 -7.377 1.00 69.44 129 ASP A O 1
ATOM 965 N N . ASP A 1 130 ? -3.997 -19.774 -5.571 1.00 81.94 130 ASP A N 1
ATOM 966 C CA . ASP A 1 130 ? -5.283 -20.176 -5.017 1.00 81.94 130 ASP A CA 1
ATOM 967 C C . ASP A 1 130 ? -6.446 -19.684 -5.904 1.00 81.94 130 ASP A C 1
ATOM 969 O O . ASP A 1 130 ? -6.329 -18.744 -6.702 1.00 81.94 130 ASP A O 1
ATOM 973 N N . ASP A 1 131 ? -7.600 -20.344 -5.794 1.00 90.31 131 ASP A N 1
ATOM 974 C CA . ASP A 1 131 ? -8.792 -20.016 -6.585 1.00 90.31 131 ASP A CA 1
ATOM 975 C C . ASP A 1 131 ? -9.231 -18.549 -6.418 1.00 90.31 131 ASP A C 1
ATOM 977 O O . ASP A 1 131 ? -9.789 -17.959 -7.346 1.00 90.31 131 ASP A O 1
ATOM 981 N N . GLY A 1 132 ? -8.970 -17.949 -5.254 1.00 92.38 132 GLY A N 1
ATOM 982 C CA . GLY A 1 132 ? -9.277 -16.557 -4.946 1.00 92.38 132 GLY A CA 1
ATOM 983 C C . GLY A 1 132 ? -8.395 -15.576 -5.714 1.00 92.38 132 GLY A C 1
ATOM 984 O O . GLY A 1 132 ? -8.914 -14.587 -6.239 1.00 92.38 132 GLY A O 1
ATOM 985 N N . TYR A 1 133 ? -7.099 -15.857 -5.842 1.00 93.44 133 TYR A N 1
ATOM 986 C CA . TYR A 1 133 ? -6.182 -15.058 -6.654 1.00 93.44 133 TYR A CA 1
ATOM 987 C C . TYR A 1 133 ? -6.535 -15.125 -8.138 1.00 93.44 133 TYR A C 1
ATOM 989 O O . TYR A 1 133 ? -6.675 -14.082 -8.778 1.00 93.44 133 TYR A O 1
ATOM 997 N N . ARG A 1 134 ? -6.798 -16.323 -8.675 1.00 93.69 134 ARG A N 1
ATOM 998 C CA . ARG A 1 134 ? -7.230 -16.467 -10.078 1.00 93.69 134 ARG A CA 1
ATOM 999 C C . ARG A 1 134 ? -8.542 -15.730 -10.337 1.00 93.69 134 ARG A C 1
ATOM 1001 O O . ARG A 1 134 ? -8.634 -14.970 -11.296 1.00 93.69 134 ARG A O 1
ATOM 1008 N N . ALA A 1 135 ? -9.518 -15.858 -9.437 1.00 96.19 135 ALA A N 1
ATOM 1009 C CA . ALA A 1 135 ? -10.779 -15.126 -9.531 1.00 96.19 135 ALA A CA 1
ATOM 1010 C C . ALA A 1 135 ? -10.608 -13.601 -9.389 1.00 96.19 135 ALA A C 1
ATOM 1012 O O . ALA A 1 135 ? -11.402 -12.836 -9.940 1.00 96.19 135 ALA A O 1
ATOM 1013 N N . PHE A 1 136 ? -9.607 -13.131 -8.634 1.00 96.12 136 PHE A N 1
ATOM 1014 C CA . PHE A 1 136 ? -9.237 -11.716 -8.589 1.00 96.12 136 PHE A CA 1
ATOM 1015 C C . PHE A 1 136 ? -8.670 -11.261 -9.937 1.00 96.12 136 PHE A C 1
ATOM 1017 O O . PHE A 1 136 ? -9.182 -10.289 -10.487 1.00 96.12 136 PHE A O 1
ATOM 1024 N N . CYS A 1 137 ? -7.695 -11.980 -10.498 1.00 96.19 137 CYS A N 1
ATOM 1025 C CA . CYS A 1 137 ? -7.110 -11.630 -11.792 1.00 96.19 137 CYS A CA 1
ATOM 1026 C C . CYS A 1 137 ? -8.151 -11.647 -12.917 1.00 96.19 137 CYS A C 1
ATOM 1028 O O . CYS A 1 137 ? -8.224 -10.693 -13.679 1.00 96.19 137 CYS A O 1
ATOM 1030 N N . GLU A 1 138 ? -9.018 -12.662 -12.976 1.00 97.31 138 GLU A N 1
ATOM 1031 C CA . GLU A 1 138 ? -10.098 -12.734 -13.970 1.00 97.31 138 GLU A CA 1
ATOM 1032 C C . GLU A 1 138 ? -11.083 -11.562 -13.849 1.00 97.31 138 GLU A C 1
ATOM 1034 O O . GLU A 1 138 ? -11.503 -10.991 -14.855 1.00 97.31 138 GLU A O 1
ATOM 1039 N N . ARG A 1 139 ? -11.453 -11.182 -12.620 1.00 98.12 139 ARG A N 1
ATOM 1040 C CA . ARG A 1 139 ? -12.396 -10.080 -12.379 1.00 98.12 139 ARG A CA 1
ATOM 1041 C C . ARG A 1 139 ? -11.807 -8.714 -12.725 1.00 98.12 139 ARG A C 1
ATOM 1043 O O . ARG A 1 139 ? -12.548 -7.837 -13.156 1.00 98.12 139 ARG A O 1
ATOM 1050 N N . GLU A 1 140 ? -10.512 -8.531 -12.497 1.00 98.00 140 GLU A N 1
ATOM 1051 C CA . GLU A 1 140 ? -9.813 -7.249 -12.632 1.00 98.00 140 GLU A CA 1
ATOM 1052 C C . GLU A 1 140 ? -8.975 -7.151 -13.925 1.00 98.00 140 GLU A C 1
ATOM 1054 O O . GLU A 1 140 ? -8.225 -6.190 -14.113 1.00 98.00 140 GLU A O 1
ATOM 1059 N N . ALA A 1 141 ? -9.098 -8.128 -14.831 1.00 97.56 141 ALA A N 1
ATOM 1060 C CA . ALA A 1 141 ? -8.296 -8.241 -16.053 1.00 97.56 141 ALA A CA 1
ATOM 1061 C C . ALA A 1 141 ? -8.375 -7.001 -16.964 1.00 97.56 141 ALA A C 1
ATOM 1063 O O . ALA A 1 141 ? -7.431 -6.707 -17.689 1.00 97.56 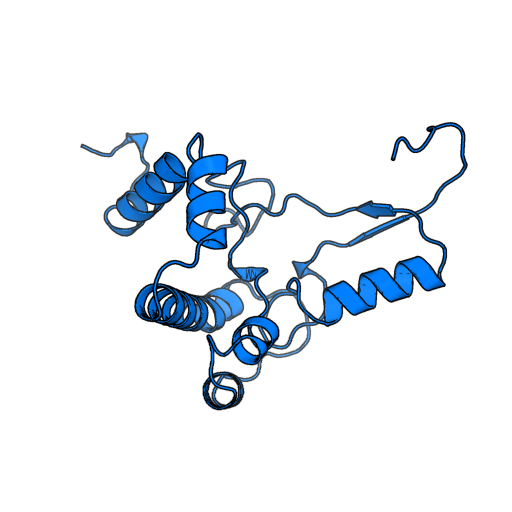141 ALA A O 1
ATOM 1064 N N . ASP A 1 142 ? -9.468 -6.229 -16.896 1.00 97.38 142 ASP A N 1
ATOM 1065 C CA . ASP A 1 142 ? -9.675 -5.018 -17.702 1.00 97.38 142 ASP A CA 1
ATOM 1066 C C . ASP A 1 142 ? -8.694 -3.874 -17.389 1.00 97.38 142 ASP A C 1
ATOM 1068 O O . ASP A 1 142 ? -8.634 -2.896 -18.131 1.00 97.38 142 ASP A O 1
ATOM 1072 N N . TRP A 1 143 ? -7.932 -3.969 -16.296 1.00 97.62 143 TRP A N 1
ATOM 1073 C CA . TRP A 1 143 ? -6.881 -3.004 -15.956 1.00 97.62 143 TRP A CA 1
ATOM 1074 C C . TRP A 1 143 ? -5.614 -3.628 -15.382 1.00 97.62 143 TRP A C 1
ATOM 1076 O O . TRP A 1 143 ? -4.543 -3.022 -15.476 1.00 97.62 143 TRP A O 1
ATOM 1086 N N . LEU A 1 144 ? -5.730 -4.783 -14.725 1.00 97.81 144 LEU A N 1
ATOM 1087 C CA . LEU A 1 144 ? -4.623 -5.383 -13.995 1.00 97.81 144 LEU A CA 1
ATOM 1088 C C . LEU A 1 144 ? -3.523 -5.858 -14.946 1.00 97.81 144 LEU A C 1
ATOM 1090 O O . LEU A 1 144 ? -2.353 -5.594 -14.674 1.00 97.81 144 LEU A O 1
ATOM 1094 N N . ASP A 1 145 ? -3.890 -6.477 -16.069 1.00 97.56 145 ASP A N 1
ATOM 1095 C CA . ASP A 1 145 ? -2.942 -7.019 -17.048 1.00 97.56 145 ASP A CA 1
ATOM 1096 C C . ASP A 1 145 ? -2.095 -5.906 -17.680 1.00 97.56 145 ASP A C 1
ATOM 1098 O O . ASP A 1 145 ? -0.862 -5.977 -17.686 1.00 97.56 145 ASP A O 1
ATOM 1102 N N . ASP A 1 146 ? -2.741 -4.822 -18.120 1.00 97.12 146 ASP A N 1
ATOM 1103 C CA . ASP A 1 146 ? -2.061 -3.646 -18.668 1.00 97.12 146 ASP A CA 1
ATOM 1104 C C . ASP A 1 146 ? -1.167 -2.974 -17.620 1.00 97.12 146 ASP A C 1
ATOM 1106 O O . ASP A 1 146 ? -0.036 -2.579 -17.914 1.00 97.12 146 ASP A O 1
ATOM 1110 N N . HIS A 1 147 ? -1.637 -2.866 -16.373 1.00 97.06 147 HIS A N 1
ATOM 1111 C CA . HIS A 1 147 ? -0.844 -2.295 -15.289 1.00 97.06 147 HIS A CA 1
ATOM 1112 C C . HIS A 1 147 ? 0.381 -3.157 -14.947 1.00 97.06 147 HIS A C 1
ATOM 1114 O O . HIS A 1 147 ? 1.475 -2.618 -14.741 1.00 97.06 147 HIS A O 1
ATOM 1120 N N . ALA A 1 148 ? 0.220 -4.481 -14.900 1.00 96.44 148 ALA A N 1
ATOM 1121 C CA . ALA A 1 148 ? 1.300 -5.424 -14.638 1.00 96.44 148 ALA A CA 1
ATOM 1122 C C . ALA A 1 148 ? 2.344 -5.383 -15.762 1.00 96.44 148 ALA A C 1
ATOM 1124 O O . ALA A 1 148 ? 3.541 -5.253 -15.485 1.00 96.44 148 ALA A O 1
ATOM 1125 N N . LEU A 1 149 ? 1.899 -5.393 -17.023 1.00 96.38 149 LEU A N 1
ATOM 1126 C CA . LEU A 1 149 ? 2.772 -5.262 -18.187 1.00 96.38 149 LEU A CA 1
ATOM 1127 C C . LEU A 1 149 ? 3.516 -3.924 -18.180 1.00 96.38 149 LEU A C 1
ATOM 1129 O O . LEU A 1 149 ? 4.741 -3.903 -18.305 1.00 96.38 149 LEU A O 1
ATOM 1133 N N . PHE A 1 150 ? 2.804 -2.813 -17.975 1.00 95.88 150 PHE A N 1
ATOM 1134 C CA . PHE A 1 150 ? 3.403 -1.483 -17.869 1.00 95.88 150 PHE A CA 1
ATOM 1135 C C . PHE A 1 150 ? 4.477 -1.438 -16.779 1.00 95.88 150 PHE A C 1
ATOM 1137 O O . PHE A 1 150 ? 5.576 -0.938 -17.015 1.00 95.88 150 PHE A O 1
ATOM 1144 N N . THR A 1 151 ? 4.189 -1.987 -15.598 1.00 94.38 151 THR A N 1
ATOM 1145 C CA . THR A 1 151 ? 5.127 -1.998 -14.468 1.00 94.38 151 THR A CA 1
ATOM 1146 C C . THR A 1 151 ? 6.366 -2.837 -14.782 1.00 94.38 151 THR A C 1
ATOM 1148 O O . THR A 1 151 ? 7.488 -2.395 -14.525 1.00 94.38 151 THR A O 1
ATOM 1151 N N . ALA A 1 152 ? 6.190 -4.006 -15.407 1.00 95.12 152 ALA A N 1
ATOM 1152 C CA . ALA A 1 152 ? 7.292 -4.864 -15.832 1.00 95.12 152 ALA A CA 1
ATOM 1153 C C . ALA A 1 152 ? 8.177 -4.196 -16.900 1.00 95.12 152 ALA A C 1
ATOM 1155 O O . ALA A 1 152 ? 9.405 -4.280 -16.830 1.00 95.12 152 ALA A O 1
ATOM 1156 N N . LEU A 1 153 ? 7.575 -3.504 -17.871 1.00 95.56 153 LEU A N 1
ATOM 1157 C CA . LEU A 1 153 ? 8.304 -2.752 -18.895 1.00 95.56 153 LEU A CA 1
ATOM 1158 C C . LEU A 1 153 ? 9.032 -1.545 -18.297 1.00 95.56 153 LEU A C 1
ATOM 1160 O O . LEU A 1 153 ? 10.216 -1.359 -18.563 1.00 95.56 153 LEU A O 1
ATOM 1164 N N . LYS A 1 154 ? 8.379 -0.785 -17.413 1.00 93.38 154 LYS A N 1
ATOM 1165 C CA . LYS A 1 154 ? 8.968 0.371 -16.721 1.00 93.38 154 LYS A CA 1
ATOM 1166 C C . LYS A 1 154 ? 10.154 -0.003 -15.835 1.00 93.38 154 LYS A C 1
ATOM 1168 O O . LYS A 1 154 ? 11.092 0.782 -15.712 1.00 93.38 154 LYS A O 1
ATOM 1173 N N . ALA A 1 155 ? 10.138 -1.196 -15.243 1.00 91.38 155 ALA A N 1
ATOM 1174 C CA . ALA A 1 155 ? 11.274 -1.723 -14.492 1.00 91.38 155 ALA A CA 1
ATOM 1175 C C . ALA A 1 155 ? 12.481 -2.050 -15.393 1.00 91.38 155 ALA A C 1
ATOM 1177 O O . ALA A 1 155 ? 13.622 -1.955 -14.945 1.00 91.38 155 ALA A O 1
ATOM 1178 N N . ARG A 1 156 ? 12.243 -2.421 -16.660 1.00 93.31 156 ARG A N 1
ATOM 1179 C CA . ARG A 1 156 ? 13.297 -2.685 -17.656 1.00 93.31 156 ARG A CA 1
ATOM 1180 C C . ARG A 1 156 ? 13.798 -1.411 -18.330 1.00 93.31 156 ARG A C 1
ATOM 1182 O O . ARG A 1 156 ? 14.983 -1.323 -18.638 1.00 93.31 156 ARG A O 1
ATOM 1189 N N . ASP A 1 157 ? 12.913 -0.443 -18.553 1.00 93.44 157 ASP A N 1
ATOM 1190 C CA . ASP A 1 157 ? 13.220 0.830 -19.197 1.00 93.44 157 ASP A CA 1
ATOM 1191 C C . ASP A 1 157 ? 12.681 2.022 -18.380 1.00 93.44 157 ASP A C 1
ATOM 1193 O O . ASP A 1 157 ? 11.478 2.313 -18.405 1.00 93.44 157 ASP A O 1
ATOM 1197 N N . PRO A 1 158 ? 13.557 2.764 -17.674 1.00 88.00 158 PRO A N 1
ATOM 1198 C CA . PRO A 1 158 ? 13.142 3.838 -16.780 1.00 88.00 158 PRO A CA 1
ATOM 1199 C C . PRO A 1 158 ? 12.654 5.098 -17.511 1.00 88.00 158 PRO A C 1
ATOM 1201 O O . PRO A 1 158 ? 12.156 6.014 -16.845 1.00 88.00 158 PRO A O 1
ATOM 1204 N N . ARG A 1 159 ? 12.753 5.177 -18.846 1.00 91.62 159 ARG A N 1
ATOM 1205 C CA . ARG A 1 159 ? 12.293 6.330 -19.645 1.00 91.62 159 ARG A CA 1
ATOM 1206 C C . ARG A 1 159 ? 10.774 6.516 -19.575 1.00 91.62 159 ARG A C 1
ATOM 1208 O O . ARG A 1 159 ? 10.048 5.663 -19.055 1.00 91.62 159 ARG A O 1
ATOM 1215 N N . SER A 1 160 ? 10.275 7.664 -20.040 1.00 89.75 160 SER A N 1
ATOM 1216 C CA . SER A 1 160 ? 8.830 7.842 -20.219 1.00 89.75 160 SER A CA 1
ATOM 1217 C C . SER A 1 160 ? 8.312 6.781 -21.187 1.00 89.75 160 SER A C 1
ATOM 1219 O O . SER A 1 160 ? 8.998 6.438 -22.147 1.00 89.75 160 SER A O 1
ATOM 1221 N N . TRP A 1 161 ? 7.103 6.274 -20.950 1.00 91.75 161 TRP A N 1
ATOM 1222 C CA . TRP A 1 161 ? 6.504 5.266 -21.828 1.00 91.75 161 TRP A CA 1
ATOM 1223 C C . TRP A 1 161 ? 6.278 5.797 -23.250 1.00 91.75 161 TRP A C 1
ATOM 1225 O O . TRP A 1 161 ? 6.285 5.025 -24.200 1.00 91.75 161 TRP A O 1
ATOM 1235 N N . SER A 1 162 ? 6.150 7.121 -23.400 1.00 93.69 162 SER A N 1
ATOM 1236 C CA . SER A 1 162 ? 6.110 7.816 -24.693 1.00 93.69 162 SER A CA 1
ATOM 1237 C C . SER A 1 162 ? 7.389 7.662 -25.521 1.00 93.69 162 SER A C 1
ATOM 1239 O O . SER A 1 162 ? 7.362 7.928 -26.717 1.00 93.69 162 SER A O 1
ATOM 1241 N N . ASP A 1 163 ? 8.493 7.262 -24.884 1.00 94.62 163 ASP A N 1
ATOM 1242 C CA . ASP A 1 163 ? 9.824 7.164 -25.488 1.00 94.62 163 ASP A CA 1
ATOM 1243 C C . ASP A 1 163 ? 10.283 5.700 -25.639 1.00 94.62 163 ASP A C 1
ATOM 1245 O O . ASP A 1 163 ? 11.452 5.436 -25.957 1.00 94.62 163 ASP A O 1
ATOM 1249 N N . TRP A 1 164 ? 9.397 4.740 -25.352 1.00 93.62 164 TRP A N 1
ATOM 1250 C CA . TRP A 1 164 ? 9.666 3.318 -25.552 1.00 93.62 164 TRP A CA 1
ATOM 1251 C C . TRP A 1 164 ? 9.665 2.956 -27.055 1.00 93.62 164 TRP A C 1
ATOM 1253 O O . TRP A 1 164 ? 9.042 3.675 -27.838 1.00 93.62 164 TRP A O 1
ATOM 1263 N N . PRO A 1 165 ? 10.410 1.906 -27.471 1.00 88.19 165 PRO A N 1
ATOM 1264 C CA . PRO A 1 165 ? 10.539 1.499 -28.877 1.00 88.19 165 PRO A CA 1
ATOM 1265 C C . PRO A 1 165 ? 9.232 1.088 -29.560 1.00 88.19 165 PRO A C 1
ATOM 1267 O O . PRO A 1 165 ? 8.340 0.553 -28.864 1.00 88.19 165 PRO A O 1
#

Sequence (165 aa):
MHIPLEDRASGVLLHITSLPSPWGVGDLGEQARAMARRLGAARQRYWQVLPLNPTSDAAGESPYFSPSSRAGNPLLLSLEDLAADGLLRTAELAAAPAVEEGRADFARARALKLPLLQAAAERFAADGDDDGYRAFCEREADWLDDHALFTALKARDPRSWSDWP

Radius of gyration: 18.02 Å; chains: 1; bounding box: 47×37×48 Å

Foldseek 3Di:
DDDPPPDDAAADEDAQQNFWDQLLGGAPPDSVVVVVVVCVVVRHPDYDYQAQAAADVVRVRDSVDHPDPPHGHQLRHDLVVLCVVVLDPVVLVVPFDTDDTDHRDVVSNCVGRVVSVVSSVVVCPVVPQDPVNVVVCVVCVVPPVVVVVVVVVCVVPVDDPVPDD

pLDDT: mean 93.32, std 8.15, range [46.78, 98.5]